Protein AF-A0A383RD67-F1 (afdb_monomer_lite)

Radius of gyration: 13.78 Å; chains: 1; bounding box: 28×20×43 Å

Secondary structure (DSSP, 8-state):
-HHHHHHH-GGGEEE-SSTT---EEE--STTS---SSSHHHHHHHHHHHHHHHT--

InterPro domains:
  IPR021005 Zinc finger, CGNR [PF11706] (12-52)
  IPR023286 ABATE domain superfamily [G3DSA:1.10.3300.10] (1-54)
  IPR023286 ABATE domain superfamily [SSF160904] (4-52)

Organism: Paenibacillus al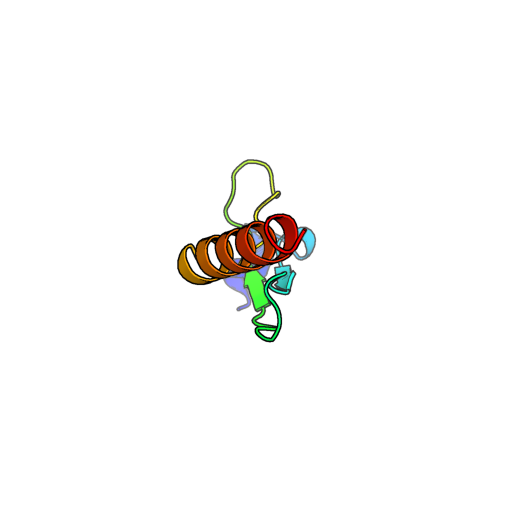vei (NCBI:txid44250)

Foldseek 3Di:
DVVLCVVQNPLQWDFAPQPPGRDTDGNPDPVSPDRHRDPVSVVNRVVVVVVVVPPD

Structure (mmCIF, N/CA/C/O backbone):
data_AF-A0A383RD67-F1
#
_entry.id   AF-A0A383RD67-F1
#
loop_
_atom_site.group_PDB
_atom_site.id
_atom_site.type_symbol
_atom_site.label_atom_id
_atom_site.label_alt_id
_atom_site.label_comp_id
_atom_site.label_asym_id
_atom_site.label_entity_id
_atom_site.label_seq_id
_atom_site.pdbx_PDB_ins_code
_atom_site.Cartn_x
_atom_site.Cartn_y
_atom_site.Cartn_z
_atom_site.occupancy
_atom_site.B_iso_or_equiv
_atom_site.auth_seq_id
_atom_site.auth_comp_id
_atom_site.auth_asym_id
_atom_site.auth_atom_id
_atom_site.pdbx_PDB_model_num
ATOM 1 N N . MET A 1 1 ? 4.534 -0.647 -17.281 1.00 62.06 1 MET A N 1
ATOM 2 C CA . MET A 1 1 ? 4.596 -1.626 -16.169 1.00 62.06 1 MET A CA 1
ATOM 3 C C . MET A 1 1 ? 5.696 -2.681 -16.296 1.00 62.06 1 MET A C 1
ATOM 5 O O . MET A 1 1 ? 6.215 -3.077 -15.264 1.00 62.06 1 MET A O 1
ATOM 9 N N . GLY A 1 2 ? 6.126 -3.092 -17.500 1.00 71.75 2 GLY A N 1
ATOM 10 C CA . GLY A 1 2 ? 7.177 -4.117 -17.657 1.00 71.75 2 GLY A CA 1
ATOM 11 C C . GLY A 1 2 ? 8.523 -3.802 -16.981 1.00 71.75 2 GLY A C 1
ATOM 12 O O . GLY A 1 2 ? 9.040 -4.642 -16.257 1.00 71.75 2 GLY A O 1
ATOM 13 N N . ARG A 1 3 ? 9.063 -2.580 -17.130 1.00 83.50 3 ARG A N 1
ATOM 14 C CA . ARG A 1 3 ? 10.347 -2.200 -16.493 1.00 83.50 3 ARG A CA 1
ATOM 15 C C . ARG A 1 3 ? 10.313 -2.251 -14.967 1.00 83.50 3 ARG A C 1
ATOM 17 O O . ARG A 1 3 ? 11.220 -2.791 -14.354 1.00 83.50 3 ARG A O 1
ATOM 24 N N . VAL A 1 4 ? 9.248 -1.725 -14.371 1.00 83.75 4 VAL A N 1
ATOM 25 C CA . VAL A 1 4 ? 9.096 -1.632 -12.912 1.00 83.75 4 VAL A CA 1
ATOM 26 C C . VAL A 1 4 ? 9.062 -3.023 -12.266 1.00 83.75 4 VAL A C 1
ATOM 28 O O . VAL A 1 4 ? 9.610 -3.223 -11.188 1.00 83.75 4 VAL A O 1
ATOM 31 N N . LEU A 1 5 ? 8.472 -4.008 -12.950 1.00 85.38 5 LEU A N 1
ATOM 32 C CA . LEU A 1 5 ? 8.485 -5.404 -12.509 1.00 85.38 5 LEU A CA 1
ATOM 33 C C . LEU A 1 5 ? 9.879 -6.034 -12.548 1.00 85.38 5 LEU A C 1
ATOM 35 O O . LEU A 1 5 ? 10.194 -6.828 -11.669 1.00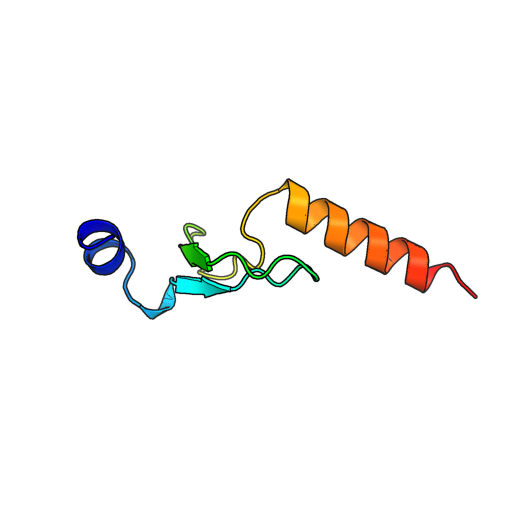 85.38 5 LEU A O 1
ATOM 39 N N . VAL A 1 6 ? 10.692 -5.696 -13.550 1.00 88.62 6 VAL A N 1
ATOM 40 C CA . VAL A 1 6 ? 12.074 -6.186 -13.659 1.00 88.62 6 VAL A CA 1
ATOM 41 C C . VAL A 1 6 ? 12.960 -5.548 -12.589 1.00 88.62 6 VAL A C 1
ATOM 43 O O . VAL A 1 6 ? 13.770 -6.235 -11.982 1.00 88.62 6 VAL A O 1
ATOM 46 N N . GLU A 1 7 ? 12.778 -4.254 -12.328 1.00 90.44 7 GLU A N 1
ATOM 47 C CA . GLU A 1 7 ? 13.600 -3.491 -11.383 1.00 90.44 7 GLU A CA 1
ATOM 48 C C . GLU A 1 7 ? 13.309 -3.838 -9.918 1.00 90.44 7 GLU A C 1
ATOM 50 O O . GLU A 1 7 ? 14.230 -4.017 -9.125 1.00 90.44 7 GLU A O 1
ATOM 55 N N . TYR A 1 8 ? 12.032 -3.960 -9.550 1.00 90.44 8 TYR A N 1
ATOM 56 C CA . TYR A 1 8 ? 11.628 -4.143 -8.153 1.00 90.44 8 TYR A CA 1
ATOM 57 C C . TYR A 1 8 ? 11.135 -5.558 -7.833 1.00 90.44 8 TYR A C 1
ATOM 59 O O . TYR A 1 8 ? 11.086 -5.949 -6.666 1.00 90.44 8 TYR A O 1
ATOM 67 N N . GLY A 1 9 ? 10.764 -6.345 -8.842 1.00 90.38 9 GLY A N 1
ATOM 68 C CA . GLY A 1 9 ? 10.182 -7.667 -8.651 1.00 90.38 9 GLY A CA 1
ATOM 69 C C . GLY A 1 9 ? 8.729 -7.636 -8.165 1.00 90.38 9 GLY A C 1
ATOM 70 O O . GLY A 1 9 ? 8.202 -6.644 -7.656 1.00 90.38 9 GLY A O 1
ATOM 71 N N . ARG A 1 10 ? 8.057 -8.784 -8.293 1.00 91.94 10 ARG A N 1
ATOM 72 C CA . ARG A 1 10 ? 6.635 -8.945 -7.932 1.00 91.94 10 ARG A CA 1
ATOM 73 C C . ARG A 1 10 ? 6.369 -8.705 -6.445 1.00 91.94 10 ARG A C 1
ATOM 75 O O . ARG A 1 10 ? 5.310 -8.200 -6.102 1.00 91.94 10 ARG A O 1
ATOM 82 N N . ALA A 1 11 ? 7.338 -9.004 -5.577 1.00 92.50 11 ALA A N 1
ATOM 83 C CA . ALA A 1 11 ? 7.224 -8.821 -4.128 1.00 92.50 11 ALA A CA 1
ATOM 84 C C . ALA A 1 11 ? 7.032 -7.353 -3.702 1.00 92.50 11 ALA A C 1
ATOM 86 O O . ALA A 1 11 ? 6.603 -7.078 -2.582 1.00 92.50 11 ALA A O 1
ATOM 87 N N . ARG A 1 12 ? 7.361 -6.401 -4.584 1.00 94.94 12 ARG A N 1
ATOM 88 C CA . ARG A 1 12 ? 7.198 -4.969 -4.328 1.00 94.94 12 ARG A CA 1
ATOM 89 C C . ARG A 1 12 ? 5.865 -4.416 -4.820 1.00 94.94 12 ARG A C 1
ATOM 91 O O . ARG A 1 12 ? 5.547 -3.289 -4.463 1.00 94.94 12 ARG A O 1
ATOM 98 N N . LEU A 1 13 ? 5.068 -5.175 -5.575 1.00 94.88 13 LEU A N 1
ATOM 99 C CA . LEU A 1 13 ? 3.696 -4.780 -5.895 1.00 94.88 13 LEU A CA 1
ATOM 100 C C . LEU A 1 13 ? 2.792 -5.018 -4.688 1.00 94.88 13 LEU A C 1
ATOM 102 O O . LEU A 1 13 ? 2.676 -6.141 -4.202 1.00 94.88 13 LEU A O 1
ATOM 106 N N . LYS A 1 14 ? 2.153 -3.953 -4.208 1.00 94.75 14 LYS A N 1
ATOM 107 C CA . LYS A 1 14 ? 1.311 -3.977 -3.010 1.00 94.75 14 LYS A CA 1
ATOM 108 C C . LYS A 1 14 ? 0.009 -3.225 -3.237 1.00 94.75 14 LYS A C 1
ATOM 110 O O . LYS A 1 14 ? -0.050 -2.310 -4.055 1.00 94.75 14 LYS A O 1
ATOM 115 N N . ILE A 1 15 ? -1.00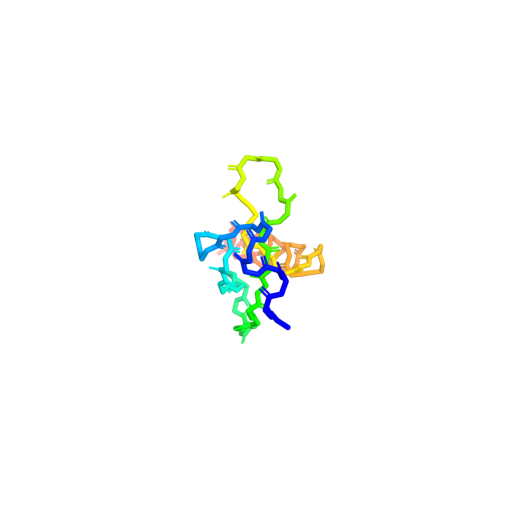9 -3.602 -2.473 1.00 95.88 15 ILE A N 1
ATOM 116 C CA . ILE A 1 15 ? -2.288 -2.892 -2.381 1.00 95.88 15 ILE A CA 1
ATOM 117 C C . ILE A 1 15 ? -2.214 -1.926 -1.196 1.00 95.88 15 ILE A C 1
ATOM 119 O O . ILE A 1 15 ? -1.639 -2.253 -0.153 1.00 95.88 15 ILE A O 1
ATOM 123 N N . CYS A 1 16 ? -2.751 -0.717 -1.355 1.00 96.94 16 CYS A N 1
ATOM 124 C CA . CYS A 1 16 ? -2.796 0.277 -0.286 1.00 96.94 16 CYS A CA 1
ATOM 125 C C . CYS A 1 16 ? -3.559 -0.244 0.945 1.00 96.94 16 CYS A C 1
ATOM 127 O O . CYS A 1 16 ? -4.665 -0.757 0.833 1.00 96.94 16 CYS A O 1
ATOM 129 N N . ALA A 1 17 ? -3.003 -0.053 2.145 1.00 95.62 17 ALA A N 1
ATOM 130 C CA . ALA A 1 17 ? -3.656 -0.459 3.395 1.00 95.62 17 ALA A CA 1
ATOM 131 C C . ALA A 1 17 ? -4.706 0.549 3.920 1.00 95.62 17 ALA A C 1
ATOM 133 O O . ALA A 1 17 ? -5.208 0.395 5.033 1.00 95.62 17 ALA A O 1
ATOM 134 N N . SER A 1 18 ? -4.991 1.631 3.187 1.00 94.44 18 SER A N 1
ATOM 135 C CA . SER A 1 18 ? -5.904 2.694 3.626 1.00 94.44 18 SER A CA 1
ATOM 136 C C . SER A 1 18 ? -7.291 2.497 3.020 1.00 94.44 18 SER A C 1
ATOM 138 O O . SER A 1 18 ? -7.506 2.866 1.878 1.00 94.44 18 SER A O 1
ATOM 140 N N . THR A 1 19 ? -8.263 1.981 3.771 1.00 87.94 19 THR A N 1
ATOM 141 C CA . THR A 1 19 ? -9.651 1.856 3.284 1.00 87.94 19 THR A CA 1
ATOM 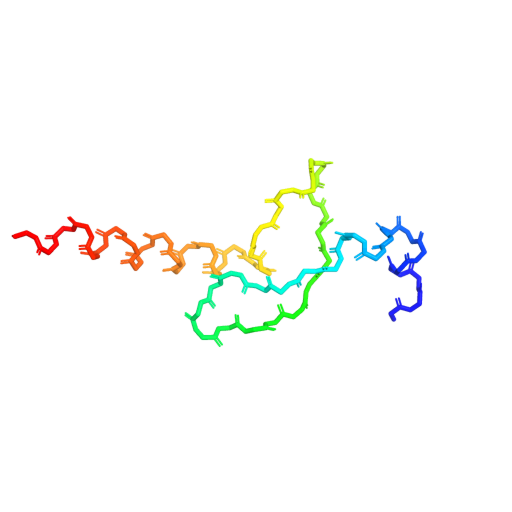142 C C . THR A 1 19 ? -10.300 3.238 3.088 1.00 87.94 19 THR A C 1
ATOM 144 O O . THR A 1 19 ? -10.171 4.087 3.982 1.00 87.94 19 THR A O 1
ATOM 147 N N . PRO A 1 20 ? -11.030 3.491 1.980 1.00 88.06 20 PRO A N 1
ATOM 148 C CA . PRO A 1 20 ? -11.457 2.561 0.917 1.00 88.06 20 PRO A CA 1
ATOM 149 C C . PRO A 1 20 ? -10.534 2.517 -0.318 1.00 88.06 20 PRO A C 1
ATOM 151 O O . PRO A 1 20 ? -10.952 2.079 -1.380 1.00 88.06 20 PRO A O 1
ATOM 154 N N . TYR A 1 21 ? -9.307 3.024 -0.219 1.00 87.69 21 TYR A N 1
ATOM 155 C CA . TYR A 1 21 ? -8.371 3.064 -1.339 1.00 87.69 21 TYR A CA 1
ATOM 156 C C . TYR A 1 21 ? -7.705 1.697 -1.527 1.00 87.69 21 TYR A C 1
ATOM 158 O O . TYR A 1 21 ? -6.976 1.234 -0.653 1.00 87.69 21 TYR A O 1
ATOM 166 N N . GLU A 1 22 ? -7.908 1.093 -2.694 1.00 90.19 22 GLU A N 1
ATOM 167 C CA . GLU A 1 22 ? -7.330 -0.204 -3.087 1.00 90.19 22 GLU A CA 1
ATOM 168 C C . GLU A 1 22 ? -6.275 -0.051 -4.195 1.00 90.19 22 GLU A C 1
ATOM 170 O O . GLU A 1 22 ? -5.983 -0.978 -4.948 1.00 90.19 22 GLU A O 1
ATOM 175 N N . ASP A 1 23 ? -5.675 1.138 -4.292 1.00 94.62 23 ASP A N 1
ATOM 176 C CA . ASP A 1 23 ? -4.673 1.433 -5.310 1.00 94.62 23 ASP A CA 1
ATOM 177 C C . ASP A 1 23 ? -3.465 0.496 -5.196 1.00 94.62 23 ASP A C 1
ATOM 179 O O . ASP A 1 23 ? -2.872 0.327 -4.120 1.00 94.62 23 ASP A O 1
ATOM 183 N N . ILE A 1 24 ? -3.062 -0.055 -6.340 1.00 94.12 24 ILE A N 1
ATOM 184 C CA . ILE A 1 24 ? -1.830 -0.826 -6.478 1.00 94.12 24 ILE A CA 1
ATOM 185 C C . ILE A 1 24 ? -0.658 0.144 -6.631 1.00 94.12 24 ILE A C 1
ATOM 187 O O . ILE A 1 24 ? -0.695 1.075 -7.435 1.00 94.12 24 ILE A O 1
ATOM 191 N N . TYR A 1 25 ? 0.413 -0.098 -5.885 1.00 93.94 25 TYR A N 1
ATOM 192 C CA . TYR A 1 25 ? 1.645 0.680 -5.955 1.00 93.94 25 TYR A CA 1
ATOM 193 C C . TYR A 1 25 ? 2.874 -0.226 -5.872 1.00 93.94 25 TYR A C 1
ATOM 195 O O . TYR A 1 25 ? 2.787 -1.406 -5.526 1.00 93.94 25 TYR A O 1
ATOM 203 N N . VAL A 1 26 ? 4.034 0.344 -6.195 1.00 95.62 26 VAL A N 1
ATOM 204 C CA . VAL A 1 26 ? 5.331 -0.329 -6.075 1.00 95.62 26 VAL A CA 1
ATOM 205 C C . VAL A 1 26 ? 6.042 0.206 -4.843 1.00 95.62 26 VAL A C 1
ATOM 207 O O . VAL A 1 26 ? 6.195 1.415 -4.680 1.00 95.62 26 VAL A O 1
ATOM 210 N N . ASP A 1 27 ? 6.456 -0.693 -3.960 1.00 95.69 27 ASP A N 1
ATOM 211 C CA . ASP A 1 27 ? 7.184 -0.365 -2.744 1.00 95.69 27 ASP A CA 1
ATOM 212 C C . ASP A 1 27 ? 8.642 -0.007 -3.050 1.00 95.69 27 ASP A C 1
ATOM 214 O O . ASP A 1 27 ? 9.497 -0.878 -3.244 1.00 95.69 27 ASP A O 1
ATOM 218 N N . GLN A 1 28 ? 8.905 1.298 -3.035 1.00 93.25 28 GLN A N 1
ATOM 219 C CA . GLN A 1 28 ? 10.220 1.895 -3.255 1.00 93.25 28 GLN A CA 1
ATOM 220 C C . GLN A 1 28 ? 10.992 2.137 -1.948 1.00 93.25 28 GLN A C 1
ATOM 222 O O . GLN A 1 28 ? 12.065 2.743 -1.968 1.00 93.25 28 GLN A O 1
ATOM 227 N N . SER A 1 29 ? 10.484 1.697 -0.791 1.00 94.12 29 SER A N 1
ATOM 228 C CA . SER A 1 29 ? 11.220 1.833 0.462 1.00 94.12 29 SER A CA 1
ATOM 229 C C . SER A 1 29 ? 12.415 0.883 0.484 1.00 94.12 29 SER A C 1
ATOM 231 O O . SER A 1 29 ? 12.358 -0.245 -0.009 1.00 94.12 29 SER A O 1
ATOM 233 N N . LYS A 1 30 ? 13.513 1.305 1.120 1.00 93.88 30 LYS A N 1
ATOM 234 C CA . LYS A 1 30 ? 14.717 0.464 1.236 1.00 93.88 30 LYS A CA 1
ATOM 235 C C . LYS A 1 30 ? 14.397 -0.907 1.849 1.00 93.88 30 LYS A C 1
ATOM 237 O O . LYS A 1 30 ? 14.806 -1.934 1.322 1.00 93.88 30 LYS A O 1
ATOM 242 N N . ASN A 1 31 ? 13.600 -0.922 2.916 1.00 95.31 31 ASN A N 1
ATOM 243 C CA . ASN A 1 31 ? 13.249 -2.127 3.672 1.00 95.31 31 ASN A CA 1
ATOM 244 C C . ASN A 1 31 ? 12.049 -2.919 3.122 1.00 95.31 31 ASN A C 1
ATOM 246 O O . ASN A 1 31 ? 11.742 -3.976 3.659 1.00 95.31 31 ASN A O 1
ATOM 250 N N . GLY A 1 32 ? 11.350 -2.431 2.093 1.00 95.12 32 GLY A N 1
ATOM 251 C CA . GLY A 1 32 ? 10.163 -3.111 1.571 1.00 95.12 32 GLY A CA 1
ATOM 252 C C . GLY A 1 32 ? 8.999 -3.177 2.554 1.00 95.12 32 GLY A C 1
ATOM 253 O O . GLY A 1 32 ? 8.223 -4.132 2.530 1.00 95.12 32 GLY A O 1
ATOM 254 N N . LEU A 1 33 ? 8.874 -2.176 3.426 1.00 95.50 33 LEU A N 1
ATOM 255 C CA . LEU A 1 33 ? 7.806 -2.060 4.419 1.00 95.50 33 LEU A CA 1
ATOM 256 C C . LEU A 1 33 ? 6.865 -0.879 4.144 1.00 95.50 33 LEU A C 1
ATOM 258 O O . LEU A 1 33 ? 6.107 -0.484 5.030 1.00 95.50 33 LEU A O 1
ATOM 262 N N . GLN A 1 34 ? 6.866 -0.303 2.937 1.00 96.19 34 GLN A N 1
ATOM 263 C CA . GLN A 1 34 ? 5.861 0.699 2.590 1.00 96.19 34 GLN A CA 1
ATOM 264 C C . GLN A 1 34 ? 4.473 0.050 2.577 1.00 96.19 34 GLN A C 1
ATOM 266 O O . GLN A 1 34 ? 4.260 -0.975 1.925 1.00 96.19 34 GLN A O 1
ATOM 271 N N . ARG A 1 35 ? 3.521 0.665 3.292 1.00 96.31 35 ARG A N 1
ATOM 272 C CA . ARG A 1 35 ? 2.138 0.169 3.470 1.00 96.31 35 ARG A CA 1
ATOM 273 C C . ARG A 1 35 ? 1.066 0.991 2.751 1.00 96.31 35 ARG A C 1
ATOM 275 O O . ARG A 1 35 ? -0.085 0.572 2.677 1.00 96.31 35 ARG A O 1
ATOM 282 N N . PHE A 1 36 ? 1.417 2.183 2.279 1.00 97.44 36 PHE A N 1
ATOM 283 C CA . PHE A 1 36 ? 0.473 3.125 1.687 1.00 97.44 36 PHE A CA 1
ATOM 284 C C . PHE A 1 36 ? 0.994 3.611 0.341 1.00 97.44 36 PHE A C 1
ATOM 286 O O . PHE A 1 36 ? 2.190 3.872 0.205 1.00 97.44 36 PHE A O 1
ATOM 293 N N . CYS A 1 37 ? 0.090 3.809 -0.620 1.00 95.94 37 CYS A N 1
ATOM 294 C CA . CYS A 1 37 ? 0.437 4.320 -1.948 1.00 95.94 37 CYS A CA 1
ATOM 295 C C . CYS A 1 37 ? 0.993 5.757 -1.912 1.00 95.94 37 CYS A C 1
ATOM 297 O O . CYS A 1 37 ? 1.693 6.178 -2.825 1.00 95.94 37 CYS A O 1
ATOM 299 N N . SER A 1 38 ? 0.704 6.524 -0.853 1.00 95.25 38 SER A N 1
ATOM 300 C CA . SER A 1 38 ? 1.132 7.919 -0.713 1.00 95.25 38 SER A CA 1
ATOM 301 C C . SER A 1 38 ? 1.174 8.389 0.744 1.00 95.25 38 SER A C 1
ATOM 303 O O . SER A 1 38 ? 0.536 7.812 1.632 1.00 95.25 38 SER A O 1
ATOM 305 N N . LYS A 1 39 ? 1.861 9.519 0.983 1.00 96.00 39 LYS A N 1
ATOM 306 C CA . LYS A 1 39 ? 1.838 10.227 2.278 1.00 96.00 39 LYS A CA 1
ATOM 307 C C . LYS A 1 39 ? 0.411 10.586 2.708 1.00 96.00 39 LYS A C 1
ATOM 309 O O . LYS A 1 39 ? 0.075 10.427 3.874 1.00 96.00 39 LYS A O 1
ATOM 314 N N . ARG A 1 40 ? -0.454 10.984 1.764 1.00 95.62 40 ARG A N 1
ATOM 315 C CA . ARG A 1 40 ? -1.866 11.315 2.026 1.00 95.62 40 ARG A CA 1
ATOM 316 C C . ARG A 1 40 ? -2.624 10.138 2.648 1.00 95.62 40 ARG A C 1
ATOM 318 O O . ARG A 1 40 ? -3.330 10.333 3.635 1.00 95.62 40 ARG A O 1
ATOM 325 N N . CYS A 1 41 ? -2.467 8.933 2.095 1.00 96.94 41 CYS A N 1
ATOM 326 C CA . CYS A 1 41 ? -3.110 7.723 2.620 1.00 96.94 41 CYS A CA 1
ATOM 327 C C . CYS A 1 41 ? -2.565 7.333 3.999 1.00 96.94 41 CYS A C 1
ATOM 329 O O . CYS A 1 41 ? -3.347 6.999 4.888 1.00 96.94 41 CYS A O 1
ATOM 331 N N . SER A 1 42 ? -1.249 7.468 4.206 1.00 96.94 42 SER A N 1
ATOM 332 C CA . SER A 1 42 ? -0.619 7.264 5.517 1.00 96.94 42 SER A CA 1
ATOM 333 C C . SER A 1 42 ? -1.204 8.197 6.584 1.00 96.94 42 SER A C 1
ATOM 335 O O . SER A 1 42 ? -1.673 7.739 7.626 1.00 96.94 42 SER A O 1
ATOM 337 N N . THR A 1 43 ? -1.266 9.504 6.306 1.00 96.62 43 THR A N 1
ATOM 338 C CA . THR A 1 43 ? -1.834 10.490 7.238 1.00 96.62 43 THR A CA 1
ATOM 339 C C . THR A 1 43 ? -3.304 10.203 7.531 1.00 96.62 43 THR A C 1
ATOM 341 O O . THR A 1 43 ? -3.698 10.180 8.693 1.00 96.62 43 THR A O 1
ATOM 344 N N . ARG A 1 44 ? -4.122 9.939 6.502 1.00 95.38 44 ARG A N 1
ATOM 345 C CA . ARG A 1 44 ? -5.554 9.636 6.679 1.00 95.38 44 ARG A CA 1
ATOM 346 C C . ARG A 1 44 ? -5.783 8.410 7.553 1.00 95.38 44 ARG A C 1
ATOM 348 O O . ARG A 1 44 ? -6.638 8.455 8.434 1.00 95.38 44 ARG A O 1
ATOM 355 N N . PHE A 1 45 ? -5.013 7.347 7.330 1.00 96.38 45 PHE A N 1
ATOM 356 C CA . PHE A 1 45 ? -5.101 6.129 8.128 1.00 96.38 45 PHE A CA 1
ATOM 357 C C . PHE A 1 45 ? -4.786 6.403 9.605 1.00 96.38 45 PHE A C 1
ATOM 359 O O . PHE A 1 45 ? -5.585 6.059 10.474 1.00 96.38 45 PHE A O 1
ATOM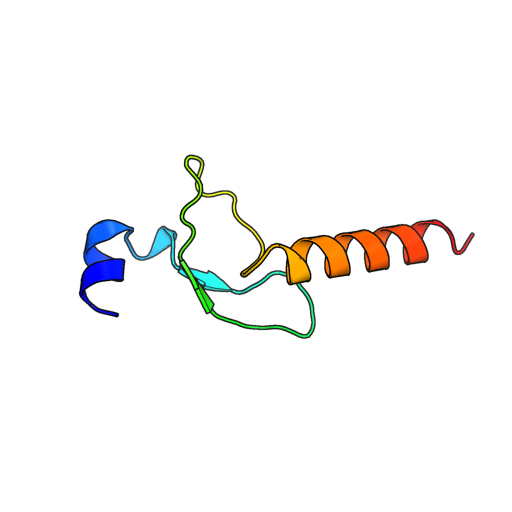 366 N N . HIS A 1 46 ? -3.667 7.073 9.896 1.00 95.44 46 HIS A N 1
ATOM 367 C CA . HIS A 1 46 ? -3.276 7.361 11.278 1.00 95.44 46 HIS A CA 1
ATOM 368 C C . HIS A 1 46 ? -4.234 8.329 11.979 1.00 95.44 46 HIS A C 1
ATOM 370 O O . HIS A 1 46 ? -4.573 8.091 13.133 1.00 95.44 46 HIS A O 1
ATOM 376 N N . VAL A 1 47 ? -4.730 9.365 11.291 1.00 95.50 47 VAL A N 1
ATOM 377 C CA . VAL A 1 47 ? -5.725 10.296 11.856 1.00 95.50 47 VAL A CA 1
ATOM 378 C C . VAL A 1 47 ? -7.027 9.573 12.188 1.00 95.50 47 VAL A C 1
ATOM 380 O O . VAL A 1 47 ? -7.575 9.782 13.267 1.00 95.50 47 VAL A O 1
ATOM 383 N N . LYS A 1 48 ? -7.520 8.703 11.296 1.00 94.00 48 LYS A N 1
ATOM 384 C CA . LYS A 1 48 ? -8.717 7.897 11.567 1.00 94.00 48 LYS A CA 1
ATOM 385 C C . LYS A 1 48 ? -8.506 7.001 12.788 1.00 94.00 48 LYS A C 1
ATOM 387 O O . LYS A 1 48 ? -9.345 7.005 13.679 1.00 94.00 48 LYS A O 1
ATOM 392 N N . LYS A 1 49 ? -7.376 6.287 12.844 1.00 94.06 49 LYS A N 1
ATOM 393 C CA . LYS A 1 49 ? -7.048 5.400 13.965 1.00 94.06 49 LYS A CA 1
ATOM 394 C C . LYS A 1 49 ? -6.956 6.168 15.287 1.00 94.06 49 LYS A C 1
ATOM 396 O O . LYS A 1 49 ? -7.520 5.733 16.277 1.00 94.06 49 LYS A O 1
ATOM 401 N N . TYR A 1 50 ? -6.291 7.323 15.282 1.00 94.12 50 TYR A N 1
ATOM 402 C CA . TYR A 1 50 ? -6.178 8.192 16.454 1.00 94.12 50 TYR A CA 1
ATOM 403 C C . TYR A 1 50 ? -7.548 8.665 16.954 1.00 94.12 50 TYR A C 1
ATOM 405 O O . TYR A 1 50 ? -7.816 8.583 18.145 1.00 94.12 50 TYR A O 1
ATOM 413 N N . ARG A 1 51 ? -8.436 9.099 16.044 1.00 93.75 51 ARG A N 1
ATOM 414 C CA . ARG A 1 51 ? -9.807 9.505 16.400 1.00 93.75 51 ARG A CA 1
ATOM 415 C C . ARG A 1 51 ? -10.587 8.360 17.044 1.00 93.75 51 ARG A C 1
ATOM 417 O O . ARG A 1 51 ? -11.153 8.569 18.101 1.00 93.75 51 ARG A O 1
ATOM 424 N N . GLN A 1 52 ? -10.528 7.162 16.462 1.00 92.38 52 GLN A N 1
ATOM 425 C CA . GLN A 1 52 ? -11.186 5.968 17.010 1.00 92.38 52 GLN A CA 1
ATOM 426 C C . GLN A 1 52 ? -10.650 5.572 18.393 1.00 92.38 52 GLN A C 1
ATOM 428 O O . GLN A 1 52 ? -11.395 5.085 19.230 1.00 92.38 52 GLN A O 1
ATOM 433 N N . SER A 1 53 ? -9.354 5.766 18.652 1.00 85.31 53 SER A N 1
ATOM 434 C CA . SER A 1 53 ? -8.767 5.472 19.967 1.00 85.31 53 SER A CA 1
ATOM 435 C C . SER A 1 53 ? -9.168 6.466 21.061 1.00 85.31 53 SER A C 1
ATOM 437 O O . SER A 1 53 ? -9.062 6.121 22.232 1.00 85.31 53 SER A O 1
ATOM 439 N N . ASN A 1 54 ? -9.616 7.670 20.697 1.00 81.19 54 ASN A N 1
ATOM 440 C CA . ASN A 1 54 ? -10.066 8.700 21.638 1.00 81.19 54 ASN A CA 1
ATOM 441 C C . ASN A 1 54 ? -11.587 8.673 21.887 1.00 81.19 54 ASN A C 1
ATOM 443 O O . ASN A 1 54 ? -12.088 9.539 22.595 1.00 81.19 54 ASN A O 1
ATOM 447 N N . GLU A 1 55 ? -12.321 7.717 21.313 1.00 72.19 55 GLU A N 1
ATOM 448 C CA . GLU A 1 55 ? -13.765 7.517 21.527 1.00 72.19 55 GLU A CA 1
ATOM 449 C C . GLU A 1 55 ? -14.047 6.654 22.781 1.00 72.19 55 GLU A C 1
ATOM 451 O O . GLU A 1 55 ? -14.862 5.735 22.729 1.00 72.19 55 GLU A O 1
ATOM 456 N N . ILE A 1 56 ? -13.347 6.925 23.894 1.00 59.28 56 ILE A N 1
ATOM 457 C CA . ILE A 1 56 ? -13.640 6.345 25.223 1.00 59.28 56 ILE A CA 1
ATOM 458 C C . ILE A 1 56 ? -14.673 7.213 25.939 1.00 59.28 56 ILE A C 1
ATOM 460 O O . ILE A 1 56 ? -14.455 8.445 25.986 1.00 59.28 56 ILE A O 1
#

Sequence (56 aa):
MGRVLVEYGRARLKICASTPYEDIYVDQSKNGLQRFCSKRCSTRFHVKKYRQSNEI

pLDDT: mean 91.17, std 7.99, range [59.28, 97.44]

=== Feature glossary ===
A reading guide for the features in this record.

Start from the sequence.

  · This is the polypeptide sequence — one letter per residue, N-terminus first. Length ranges from a few dozen residues for small domains to over a thousand for large multi-domain proteins.

Fold it, and you get atomic coordinates and the backbone conformation that goes with them.

  · Structure coordinates are given as an mmCIF _atom_site loop: one row per atom with element, residue name, chain id, sequence number, and x/y/z position in Å. Only the four main-chain atoms per residue are included here; side chains are omitted to keep the record compact.

  · Backbone dihedral angles. Every residue except chain termini has a φ (preceding-C → N → Cα → C) and a ψ (N → Cα → C → next-N). They are reported in degrees following the IUPAC sign convention. Secondary structure is essentially a statement about which (φ, ψ) basin each residue occupies.

  · The SS8 string is DSSP's per-residue secondary-structure call. α-helix (H) means an i→i+4 H-bond ladder; β-strand (E) means the residue participates in a β-sheet; 3₁₀ (G) and π (I) are tighter and wider helices; T/S are turns/bends; '-' is loop.

  · SS3 is a coarse helix/strand/coil call (letters a/b/c) made by the P-SEA algorithm from inter-Cα distances and dihedrals. It is less detailed than DSSP but needs only Cα positions.

Summarize the fold with a handful of shape descriptors and a per-residue structural alphabet.

  · Radius of gyration (Rg) is the root-mean-square distance of Cα atoms fr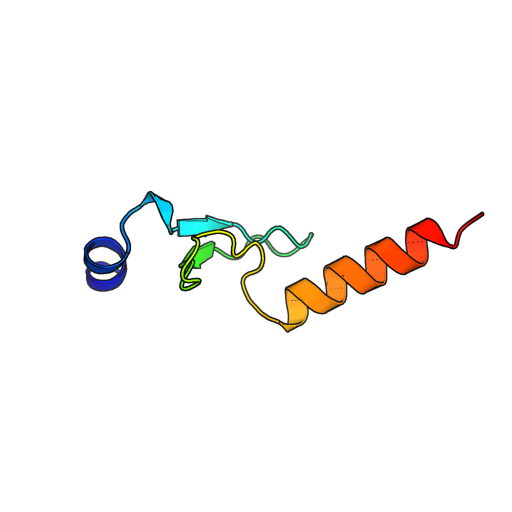om their centroid — a single number for overall size and compactness. A globular domain of N residues has Rg ≈ 2.2·N^0.38 Å; an extended or disordered chain has a much larger Rg. The Cα contact count is the number of residue pairs whose Cα atoms are within 8 Å and are more than four positions apart in sequence — a standard proxy for tertiary packing density. The bounding box is the smallest axis-aligned box enclosing all Cα atoms.

  · The Foldseek 3Di string encodes local tertiary geometry as a 20-letter alphabet — one character per residue — derived from the relative positions of nearby Cα atoms. Unlike the amino-acid sequence, 3Di is a direct function of the 3D structure, so two proteins with the same fold have similar 3Di strings even at low sequence identity.

  · Solvent-accessible surface area (SASA) is the area in Å² traced out by the centre of a 1.4 Å probe sphere (a water molecule) rolled over the protein's van der Waals surface (Shrake–Rupley / Lee–Richards construction). Buried residues have near-zero SASA; fully exposed residues can exceed 200 Å². The total SASA scales roughly with the number of surface residues.

Ask how reliable the model is.

  · pLDDT (predicted Local Distance Difference Test) is AlphaFold's per-residue confidence score, ranging from 0 to 100. Values above 90 indicate high confidence (typically well-packed cores); 70–90 is confident; 50–70 low confidence; below 50 usually means the region is disordered or the prediction is unreliable there. AlphaFold stores pLDDT in the mmCIF B-factor column.

  · B-factor (Debye–Waller factor) reflects atomic displacement in the crystal lattice. It is an experimental observable (units Å²), not a prediction; low values mean the atom is pinned down, high values mean it moves or is heterogeneous across the crystal.

  · Predicted Aligned Error (PAE) is an AlphaFold confidence matrix: entry (i, j) is the expected error in the position of residue j, in ångströms, when the prediction is superimposed on the true structure at residue i. Low PAE within a block of residues means that block is internally rigid and well-predicted; high PAE between two blocks means their relative placement is uncertain even if each block individually is confident.

Place it in context: what it resembles, what it is annotated as, and how it looks.

  · Nearest PDB neighbors are the top structural matches found by Foldseek when searching this structure against the entire Protein Data Bank. Each hit reports a TM-score (0 to 1; >0.5 almost always implies the same fold) and an E-value. These are *structural* homologs — they may share no detectable sequence similarity.

  · Functional annotations link the protein to curated databases. InterPro entries identify conserved domains and families by matching the sequence against member-database signatures (Pfam, PROSITE, CDD, …). Gene Ontology (GO) terms describe molecular function, biological process, and cellular component in a controlled vocabulary. CATH places the structure in a hierarchical fold classification (Class/Architecture/Topology/Homologous-superfamily). The organism is the source species.

  · Three diagnostic plots accompany the record. The Cα contact map visualizes the tertiary structure as a 2D adjacency matrix (8 Å cutoff, sequence-local contacts suppressed). The Ramachandran plot shows the distribution of backbone (φ, ψ) torsions, with points in the α and β basins reflecting secondary structure content. The PAE plot shows AlphaFold's inter-residue confidence as a color matrix.

  · Six rendered views show the 3D structure from the faces of a cube — i.e. along ±x, ±y, ±z. Rendering representation is drawn randomly per protein from cartoon (secondary-structure ribbons), sticks (backbone bonds), or molecular surface; coloring is either N→C rainbow (blue at the N-terminus through red at the C-terminus) or one color per chain.